Protein AF-A0A7J4J9P0-F1 (afdb_monomer_lite)

Radius of gyration: 15.5 Å; chains: 1; bounding box: 36×23×47 Å

Foldseek 3Di:
DQDPVLLVVLLVLQVVLQVQLVVVQDDDDDDDDPDDDPCLLVSSLVSSLVSSVVCLVVSLVNVVVVVDPCSNVLSVVLSVVVSVLSNVQCVVPVRDDDPVNSVVSSVVSSVVSVVSVVD

Sequence (119 aa):
MITQDFLTEFESCLLRSYGRACKKSDPTKTPTNFVTTVSSQHEFITAFMDTFTERRSILEGEIQKGGHRNPALLVEKIQRTVEAKIRTALIQKGNVIDTMVFQKMVRDLKWEIRTIFYE

Structure (mmCIF, N/CA/C/O backbone):
data_AF-A0A7J4J9P0-F1
#
_entry.id   AF-A0A7J4J9P0-F1
#
loop_
_atom_site.group_PDB
_atom_site.id
_atom_site.type_symbol
_atom_site.label_atom_id
_atom_site.label_alt_id
_atom_site.label_comp_id
_atom_site.label_asym_id
_atom_site.label_entity_id
_atom_site.label_seq_id
_atom_site.pdbx_PDB_ins_code
_atom_site.Cartn_x
_atom_site.Cartn_y
_atom_site.Cartn_z
_atom_site.occupancy
_atom_site.B_iso_or_equiv
_atom_site.auth_seq_id
_atom_site.auth_comp_id
_atom_site.auth_asym_id
_atom_site.auth_atom_id
_atom_site.pdbx_PDB_model_num
ATOM 1 N N . MET A 1 1 ? 9.396 5.066 -16.340 1.00 80.44 1 MET A N 1
ATOM 2 C CA . MET A 1 1 ? 8.052 5.700 -16.395 1.00 80.44 1 MET A CA 1
ATOM 3 C C . MET A 1 1 ? 7.117 4.950 -15.452 1.00 80.44 1 MET A C 1
ATOM 5 O O . MET A 1 1 ? 7.316 3.755 -15.281 1.00 80.44 1 MET A O 1
ATOM 9 N N . ILE A 1 2 ? 6.150 5.603 -14.803 1.00 86.56 2 ILE A N 1
ATOM 10 C CA . ILE A 1 2 ? 5.126 4.900 -14.007 1.00 86.56 2 ILE A CA 1
ATOM 11 C C . ILE A 1 2 ? 3.962 4.471 -14.910 1.00 86.56 2 ILE A C 1
ATOM 13 O O . ILE A 1 2 ? 3.525 5.251 -15.754 1.00 86.56 2 ILE A O 1
ATOM 17 N N . THR A 1 3 ? 3.475 3.238 -14.767 1.00 89.69 3 THR A N 1
ATOM 18 C CA . THR A 1 3 ? 2.357 2.721 -15.573 1.00 89.69 3 THR A CA 1
ATOM 19 C C . THR A 1 3 ? 1.019 2.939 -14.861 1.00 89.69 3 THR A C 1
ATOM 21 O O . THR A 1 3 ? 0.949 3.023 -13.632 1.00 89.69 3 THR A O 1
ATOM 24 N N . GLN A 1 4 ? -0.068 3.029 -15.633 1.00 88.75 4 GLN A N 1
ATOM 25 C CA . GLN A 1 4 ? -1.420 3.072 -15.068 1.00 88.75 4 GLN A CA 1
ATOM 26 C C . GLN A 1 4 ? -1.780 1.747 -14.374 1.00 88.75 4 GLN A C 1
ATOM 28 O O . GLN A 1 4 ? -2.468 1.759 -13.351 1.00 88.75 4 GLN A O 1
ATOM 33 N N . ASP A 1 5 ? -1.262 0.629 -14.883 1.00 90.44 5 ASP A N 1
ATOM 34 C CA . ASP A 1 5 ? -1.429 -0.701 -14.291 1.00 90.44 5 ASP A CA 1
ATOM 35 C C . ASP A 1 5 ? -0.787 -0.772 -12.903 1.00 90.44 5 ASP A C 1
ATOM 37 O O . ASP A 1 5 ? -1.446 -1.172 -11.944 1.00 90.44 5 ASP A O 1
ATOM 41 N N . PHE A 1 6 ? 0.436 -0.246 -12.751 1.00 93.00 6 PHE A N 1
ATOM 42 C CA . PHE A 1 6 ? 1.084 -0.112 -11.446 1.00 93.00 6 PHE A CA 1
ATOM 43 C C . PHE A 1 6 ? 0.226 0.705 -10.471 1.00 93.00 6 PHE A C 1
ATOM 45 O O . PHE A 1 6 ? 0.005 0.284 -9.339 1.00 93.00 6 PHE A O 1
ATOM 52 N N . LEU A 1 7 ? -0.287 1.867 -10.895 1.00 92.19 7 LEU A N 1
ATOM 53 C CA . LEU A 1 7 ? -1.111 2.726 -10.035 1.00 92.19 7 LEU A CA 1
ATOM 54 C C . LEU A 1 7 ? -2.428 2.061 -9.618 1.00 92.19 7 LEU A C 1
ATOM 56 O O . LEU A 1 7 ? -2.937 2.346 -8.533 1.00 92.19 7 LEU A O 1
ATOM 60 N N . THR A 1 8 ? -2.981 1.215 -10.485 1.00 93.38 8 THR A N 1
ATOM 61 C CA . THR A 1 8 ? -4.210 0.459 -10.230 1.00 93.38 8 THR A CA 1
ATOM 62 C C . THR A 1 8 ? -3.947 -0.676 -9.245 1.00 93.38 8 THR A C 1
ATOM 64 O O . THR A 1 8 ? -4.672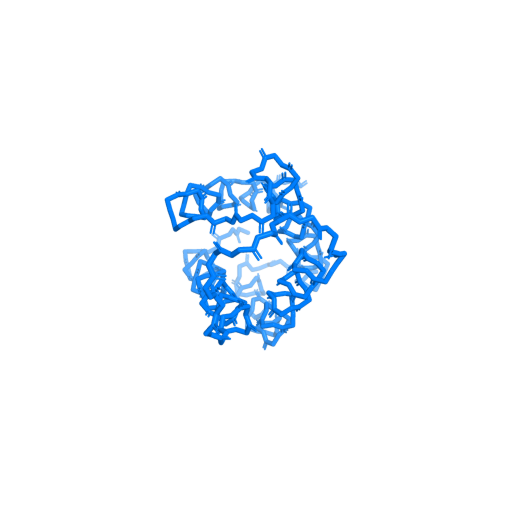 -0.812 -8.258 1.00 93.38 8 THR A O 1
ATOM 67 N N . GLU A 1 9 ? -2.876 -1.447 -9.451 1.00 93.25 9 GLU A N 1
ATOM 68 C CA . GLU A 1 9 ? -2.507 -2.521 -8.529 1.00 93.25 9 GLU A CA 1
ATOM 69 C C . GLU A 1 9 ? -2.091 -1.966 -7.166 1.00 93.25 9 GLU A C 1
ATOM 71 O O . GLU A 1 9 ? -2.511 -2.490 -6.138 1.00 93.25 9 GLU A O 1
ATOM 76 N N . PHE A 1 10 ? -1.349 -0.858 -7.131 1.00 94.44 10 PHE A N 1
ATOM 77 C CA . PHE A 1 10 ? -0.990 -0.168 -5.895 1.00 94.44 10 PHE A CA 1
ATOM 78 C C . PHE A 1 10 ? -2.229 0.244 -5.085 1.00 94.44 10 PHE A C 1
ATOM 80 O O . PHE A 1 10 ? -2.311 -0.041 -3.891 1.00 94.44 10 PHE A O 1
ATOM 87 N N . GLU A 1 11 ? -3.230 0.850 -5.726 1.00 94.31 11 GLU A N 1
ATOM 88 C CA . GLU A 1 11 ? -4.492 1.213 -5.070 1.00 94.31 11 GLU A CA 1
ATOM 89 C C . GLU A 1 11 ? -5.261 -0.016 -4.561 1.00 94.31 11 GLU A C 1
ATOM 91 O O . GLU A 1 11 ? -5.697 -0.040 -3.407 1.00 94.31 11 GLU A O 1
ATOM 96 N N . SER A 1 12 ? -5.369 -1.064 -5.381 1.00 93.94 12 SER A N 1
ATOM 97 C CA . SER A 1 12 ? -5.973 -2.346 -4.993 1.00 93.94 12 SER A CA 1
ATOM 98 C C . SER A 1 12 ? -5.276 -2.954 -3.768 1.00 93.94 12 SER A C 1
ATOM 100 O O . SER A 1 12 ? -5.948 -3.408 -2.838 1.00 93.94 12 SER A O 1
ATOM 102 N N . CYS A 1 13 ? -3.940 -2.911 -3.719 1.00 93.75 13 CYS A N 1
ATOM 103 C CA . CYS A 1 13 ? -3.153 -3.379 -2.579 1.00 93.75 13 CYS A CA 1
A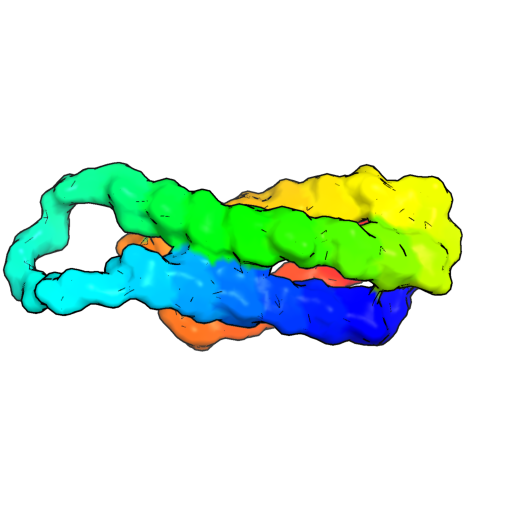TOM 104 C C . CYS A 1 13 ? -3.499 -2.605 -1.306 1.00 93.75 13 CYS A C 1
ATOM 106 O O . CYS A 1 13 ? -3.819 -3.221 -0.292 1.00 93.75 13 CYS A O 1
ATOM 108 N N . LEU A 1 14 ? -3.509 -1.269 -1.364 1.00 93.56 14 LEU A N 1
ATOM 109 C CA . LEU A 1 14 ? -3.847 -0.426 -0.215 1.00 93.56 14 LEU A CA 1
ATOM 110 C C . LEU A 1 14 ? -5.258 -0.725 0.314 1.00 93.56 14 LEU A C 1
ATOM 112 O O . LEU A 1 14 ? -5.440 -0.914 1.517 1.00 93.56 14 LEU A O 1
ATOM 116 N N . LEU A 1 15 ? -6.252 -0.818 -0.574 1.00 92.00 15 LEU A N 1
ATOM 117 C CA . LEU A 1 15 ? -7.641 -1.104 -0.199 1.00 92.00 15 LEU A CA 1
ATOM 118 C C . LEU A 1 15 ? -7.796 -2.486 0.452 1.00 92.00 15 LEU A C 1
ATOM 120 O O . LEU A 1 15 ? -8.506 -2.626 1.451 1.00 92.00 15 LEU A O 1
ATOM 124 N N . ARG A 1 16 ? -7.111 -3.508 -0.073 1.00 91.00 16 ARG A N 1
ATOM 125 C CA . ARG A 1 16 ? -7.112 -4.859 0.510 1.00 91.00 16 ARG A CA 1
ATOM 126 C C . ARG A 1 16 ? -6.426 -4.889 1.872 1.00 91.00 16 ARG A C 1
ATOM 128 O O . ARG A 1 16 ? -6.975 -5.481 2.803 1.00 91.00 16 ARG A O 1
ATOM 135 N N . SER A 1 17 ? -5.273 -4.234 1.998 1.00 91.44 17 SER A N 1
ATOM 136 C CA . SER A 1 17 ? -4.547 -4.109 3.264 1.00 91.44 17 SER A CA 1
ATOM 137 C C . SER A 1 17 ? -5.396 -3.438 4.335 1.00 91.44 17 SER A C 1
ATOM 139 O O . SER A 1 17 ? -5.486 -3.949 5.449 1.00 91.44 17 SER A O 1
ATOM 141 N N . TYR A 1 18 ? -6.098 -2.360 3.980 1.00 89.06 18 TYR A N 1
ATOM 142 C CA . TYR A 1 18 ? -7.046 -1.698 4.872 1.00 89.06 18 TYR A CA 1
ATOM 143 C C . TYR A 1 18 ? -8.183 -2.626 5.290 1.00 89.06 18 TYR A C 1
ATOM 145 O O . TYR A 1 18 ? -8.409 -2.824 6.480 1.00 89.06 18 TYR A O 1
ATOM 153 N N . GLY A 1 19 ? -8.847 -3.272 4.328 1.00 85.38 19 GLY A N 1
ATOM 154 C CA . GLY A 1 19 ? -9.945 -4.191 4.619 1.00 85.38 19 GLY A CA 1
ATOM 155 C C . GLY A 1 19 ? -9.541 -5.343 5.545 1.00 85.38 19 GLY A C 1
ATOM 156 O O . GLY A 1 19 ? -10.311 -5.716 6.430 1.00 85.38 19 GLY A O 1
ATOM 157 N N . ARG A 1 20 ? -8.332 -5.902 5.391 1.00 85.62 20 ARG A N 1
ATOM 158 C CA . ARG A 1 20 ? -7.835 -6.963 6.283 1.00 85.62 20 ARG A CA 1
ATOM 159 C C . ARG A 1 20 ? -7.463 -6.428 7.663 1.00 85.62 20 ARG A C 1
ATOM 161 O O . ARG A 1 20 ? -7.795 -7.076 8.654 1.00 85.62 20 ARG A O 1
ATOM 168 N N . ALA A 1 21 ? -6.806 -5.271 7.730 1.00 85.19 21 ALA A N 1
ATOM 169 C CA . ALA A 1 21 ? -6.444 -4.639 8.993 1.00 85.19 21 ALA A CA 1
ATOM 170 C C . ALA A 1 21 ? -7.695 -4.300 9.823 1.00 85.19 21 ALA A C 1
ATOM 172 O O . ALA A 1 21 ? -7.755 -4.663 10.994 1.00 85.19 21 ALA A O 1
ATOM 173 N N . CYS A 1 22 ? -8.740 -3.752 9.190 1.00 81.81 22 CYS A N 1
ATOM 174 C CA . CYS A 1 22 ? -10.029 -3.476 9.831 1.00 81.81 22 CYS A CA 1
ATOM 175 C C . CYS A 1 22 ? -10.748 -4.742 10.332 1.00 81.81 22 CYS A C 1
ATOM 177 O O . CYS A 1 22 ? -11.332 -4.730 11.410 1.00 81.81 22 CYS A O 1
ATOM 179 N N . LYS A 1 23 ? -10.697 -5.852 9.578 1.00 73.12 23 LYS A N 1
ATOM 180 C CA . LYS A 1 23 ? -11.309 -7.130 9.994 1.00 73.12 23 LYS A CA 1
ATOM 181 C C . LYS A 1 23 ? -10.599 -7.780 11.181 1.00 73.12 23 LYS A C 1
ATOM 183 O O . LYS A 1 23 ? -11.249 -8.435 11.983 1.00 73.12 23 LYS A O 1
ATOM 188 N N . LYS A 1 24 ? -9.273 -7.636 11.284 1.00 63.34 24 LYS A N 1
ATOM 189 C CA . LYS A 1 24 ? -8.509 -8.144 12.436 1.00 63.34 24 LYS A CA 1
ATOM 190 C C . LYS A 1 24 ? -8.714 -7.291 13.690 1.00 63.34 24 LYS A C 1
ATOM 192 O O . LYS A 1 24 ? -8.603 -7.823 14.787 1.00 63.34 24 LYS A O 1
ATOM 197 N N . SER A 1 25 ? -9.034 -6.006 13.532 1.00 56.59 25 SER A N 1
ATOM 198 C CA . SER A 1 25 ? -9.265 -5.089 14.651 1.00 56.59 25 SER A CA 1
ATOM 199 C C . SER A 1 25 ? -10.664 -5.167 15.278 1.00 56.59 25 SER A C 1
ATOM 201 O O . SER A 1 25 ? -10.884 -4.483 16.275 1.00 56.59 25 SER A O 1
ATOM 203 N N . ASP A 1 26 ? -11.599 -5.964 14.743 1.00 49.06 26 ASP A N 1
ATOM 204 C CA . ASP A 1 26 ? -12.981 -5.995 15.245 1.00 49.06 26 ASP A CA 1
ATOM 205 C C . ASP A 1 26 ? -13.534 -7.412 15.482 1.00 49.06 26 ASP A C 1
ATOM 207 O O . ASP A 1 26 ? -13.933 -8.114 14.547 1.00 49.06 26 ASP A O 1
ATOM 211 N N . PRO A 1 27 ? -13.600 -7.824 16.759 1.00 45.25 27 PRO A N 1
ATOM 212 C CA . PRO A 1 27 ? -14.588 -8.779 17.216 1.00 45.25 27 PRO A CA 1
ATOM 213 C C . PRO A 1 27 ? -15.308 -8.220 18.461 1.00 45.25 27 PRO A C 1
ATOM 215 O O . PRO A 1 2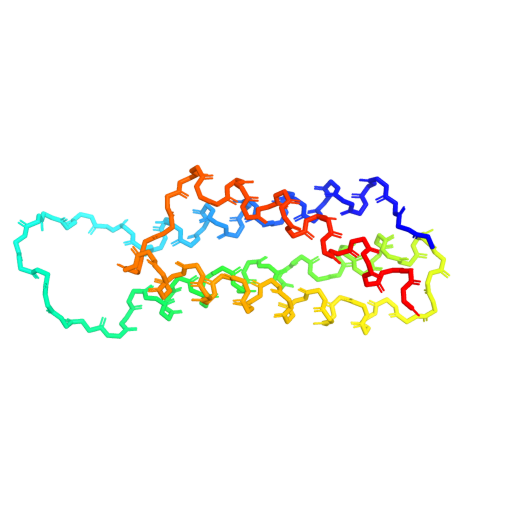7 ? -14.818 -8.335 19.584 1.00 45.25 27 PRO A O 1
ATOM 218 N N . THR A 1 28 ? -16.515 -7.665 18.316 1.00 48.94 28 THR A N 1
ATOM 219 C CA . THR A 1 28 ? -17.515 -7.558 19.413 1.00 48.94 28 THR A CA 1
ATOM 220 C C . THR A 1 28 ? -17.151 -6.717 20.660 1.00 48.94 28 THR A C 1
ATOM 222 O O . THR A 1 28 ? -17.392 -7.166 21.780 1.00 48.94 28 THR A O 1
ATOM 225 N N . LYS A 1 29 ? -16.626 -5.485 20.542 1.00 45.72 29 LYS A N 1
ATOM 226 C CA . LYS A 1 29 ? -16.389 -4.630 21.733 1.00 45.72 29 LYS A CA 1
ATOM 227 C C . LYS A 1 29 ? -17.338 -3.435 21.857 1.00 45.72 29 LYS A C 1
ATOM 229 O O . LYS A 1 29 ? -17.163 -2.387 21.246 1.00 45.72 29 LYS A O 1
ATOM 234 N N . THR A 1 30 ? -18.324 -3.630 22.729 1.00 43.75 30 THR A N 1
ATOM 235 C CA . THR A 1 30 ? -19.171 -2.635 23.399 1.00 43.75 30 THR A CA 1
ATOM 236 C C . THR A 1 30 ? -18.331 -1.482 23.982 1.00 43.75 30 THR A C 1
ATOM 238 O O . THR A 1 30 ? -17.244 -1.734 24.511 1.00 43.75 30 THR A O 1
ATOM 241 N N . PRO A 1 31 ? -18.805 -0.221 23.933 1.00 39.22 31 PRO A N 1
ATOM 242 C CA . PRO A 1 31 ? -18.020 0.938 24.331 1.00 39.22 31 PRO A CA 1
ATOM 243 C C . PRO A 1 31 ? -18.164 1.186 25.834 1.00 39.22 31 PRO A C 1
ATOM 245 O O . PRO A 1 31 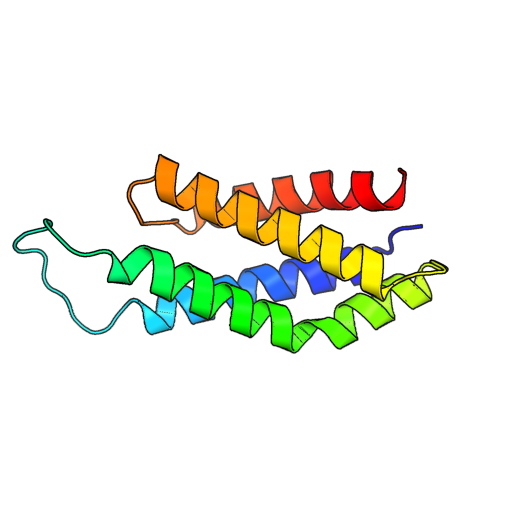? -18.982 1.990 26.270 1.00 39.22 31 PRO A O 1
ATOM 248 N N . THR A 1 32 ? -17.347 0.527 26.645 1.00 40.97 32 THR A N 1
ATOM 249 C CA . THR A 1 32 ? -17.143 0.955 28.032 1.00 40.97 32 THR A CA 1
ATOM 250 C C . THR A 1 32 ? -15.657 0.901 28.354 1.00 40.97 32 THR A C 1
ATOM 252 O O . THR A 1 32 ? -15.070 -0.167 28.483 1.00 40.97 32 THR A O 1
ATOM 255 N N . ASN A 1 33 ? -15.079 2.097 28.495 1.00 36.81 33 ASN A N 1
ATOM 256 C CA . ASN A 1 33 ? -13.729 2.410 28.979 1.00 36.81 33 ASN A CA 1
ATOM 257 C C . ASN A 1 33 ? -12.590 2.306 27.949 1.00 36.81 33 ASN A C 1
ATOM 259 O O . ASN A 1 33 ? -11.849 1.332 27.860 1.00 36.81 33 ASN A O 1
ATOM 263 N N . PHE A 1 34 ? -12.418 3.408 27.215 1.00 49.59 34 PHE A N 1
ATOM 264 C CA . PHE A 1 34 ? -11.267 3.710 26.367 1.00 49.59 34 PHE A CA 1
ATOM 265 C C . PHE A 1 34 ? -10.120 4.308 27.200 1.00 49.59 34 PHE A C 1
ATOM 267 O O . PHE A 1 34 ? -9.966 5.522 27.244 1.00 49.59 34 PHE A O 1
ATOM 274 N N . VAL A 1 35 ? -9.298 3.475 27.846 1.00 42.72 35 VAL A N 1
ATOM 275 C CA . VAL A 1 35 ? -7.911 3.824 28.214 1.00 42.72 35 VAL A CA 1
ATOM 276 C C . VAL A 1 35 ? -7.067 2.542 28.182 1.00 42.72 35 VAL A C 1
ATOM 278 O O . VAL A 1 35 ? -7.500 1.513 28.690 1.00 42.72 35 VAL A O 1
ATOM 281 N N . THR A 1 36 ? -5.850 2.628 27.622 1.00 38.69 36 THR A N 1
ATOM 282 C CA . THR A 1 36 ? -4.753 1.628 27.636 1.00 38.69 36 THR A CA 1
ATOM 283 C C . THR A 1 36 ? -5.021 0.325 26.868 1.00 38.69 36 THR A C 1
ATOM 285 O O . THR A 1 36 ? -5.690 -0.579 27.341 1.00 38.69 36 THR A O 1
ATOM 288 N N . THR A 1 37 ? -4.460 0.114 25.678 1.00 37.62 37 THR A N 1
ATOM 289 C CA . THR A 1 37 ? -3.046 -0.274 25.527 1.00 37.62 37 THR A CA 1
ATOM 290 C C . THR A 1 37 ? -2.651 -0.295 24.041 1.00 37.62 37 THR A C 1
ATOM 292 O O . THR A 1 37 ? -3.492 -0.419 23.159 1.00 37.62 37 THR A O 1
ATOM 295 N N . VAL A 1 38 ? -1.346 -0.192 23.804 1.00 48.69 38 VAL A N 1
ATOM 296 C CA . VAL A 1 38 ? -0.521 -0.177 22.573 1.00 48.69 38 VAL A CA 1
ATOM 297 C C . VAL A 1 38 ? -0.906 -1.172 21.446 1.00 48.69 38 VAL A C 1
ATOM 299 O O . VAL A 1 38 ? -0.344 -1.130 20.353 1.00 48.69 38 VAL A O 1
ATOM 302 N N . SER A 1 39 ? -1.894 -2.030 21.667 1.00 54.91 39 SER A N 1
ATOM 303 C CA . SER A 1 39 ? -2.312 -3.126 20.798 1.00 54.91 39 SER A CA 1
ATOM 304 C C . SER A 1 39 ? -2.976 -2.679 19.489 1.00 54.91 39 SER A C 1
ATOM 306 O O . SER A 1 39 ? -2.611 -3.189 18.440 1.00 54.91 39 SER A O 1
ATOM 308 N N . SER A 1 40 ? -3.865 -1.677 19.470 1.00 71.12 40 SER A N 1
ATOM 309 C CA . SER A 1 40 ? -4.684 -1.420 18.265 1.00 71.12 40 SER A CA 1
ATOM 310 C C . SER A 1 40 ? -3.922 -0.799 17.088 1.00 71.12 40 SER A C 1
ATOM 312 O O . SER A 1 40 ? -4.099 -1.223 15.947 1.00 71.12 40 SER A O 1
ATOM 314 N N . GLN A 1 41 ? -3.049 0.185 17.337 1.00 76.69 41 GLN A N 1
ATOM 315 C CA . GLN A 1 41 ? -2.264 0.813 16.267 1.00 76.69 41 GLN A CA 1
ATOM 316 C C . GLN A 1 41 ? -1.229 -0.148 15.693 1.00 76.69 41 GLN A C 1
ATOM 318 O O . GLN A 1 41 ? -1.081 -0.246 14.476 1.00 76.69 41 GLN A O 1
ATOM 323 N N . HIS A 1 42 ? -0.493 -0.833 16.572 1.00 81.75 42 HIS A N 1
ATOM 324 C CA . HIS A 1 42 ? 0.555 -1.749 16.151 1.00 81.75 42 HIS A CA 1
ATOM 325 C C . HIS A 1 42 ? -0.040 -2.947 15.407 1.00 81.75 42 HIS A C 1
ATOM 327 O O . HIS A 1 42 ? 0.433 -3.266 14.323 1.00 81.75 42 HIS A O 1
ATOM 333 N N . GLU A 1 43 ? -1.121 -3.547 15.915 1.00 81.50 43 GLU A N 1
ATOM 334 C CA . GLU A 1 43 ? -1.816 -4.648 15.237 1.00 81.50 43 GLU A CA 1
ATOM 335 C C . GLU A 1 43 ? -2.381 -4.222 13.881 1.00 81.50 43 GLU A C 1
ATOM 337 O O . GLU A 1 43 ? -2.248 -4.968 12.909 1.00 81.50 43 GLU A O 1
ATOM 342 N N . PHE A 1 44 ? -2.955 -3.016 13.784 1.00 84.44 44 PHE A N 1
ATOM 343 C CA . PHE A 1 44 ? -3.432 -2.482 12.511 1.00 84.44 44 PHE A CA 1
ATOM 344 C C . PHE A 1 44 ? -2.286 -2.319 11.511 1.00 84.44 44 PHE A C 1
ATOM 346 O O . PHE A 1 44 ? -2.391 -2.807 10.387 1.00 84.44 44 PHE A O 1
ATOM 353 N N . ILE A 1 45 ? -1.191 -1.658 11.908 1.00 88.88 45 ILE A N 1
ATOM 354 C CA . ILE A 1 45 ? -0.030 -1.431 11.034 1.00 88.88 45 ILE A CA 1
ATOM 355 C C . ILE A 1 45 ? 0.555 -2.767 10.587 1.00 88.88 45 ILE A C 1
ATOM 357 O O . ILE A 1 45 ? 0.781 -2.953 9.396 1.00 88.88 45 ILE A O 1
ATOM 361 N N . THR A 1 46 ? 0.749 -3.709 11.508 1.00 89.88 46 THR A N 1
ATOM 362 C CA . THR A 1 46 ? 1.278 -5.039 11.192 1.00 89.88 46 THR A CA 1
ATOM 363 C C . THR A 1 46 ? 0.356 -5.770 10.216 1.00 89.88 46 THR A C 1
ATOM 365 O O . THR A 1 46 ? 0.795 -6.166 9.143 1.00 89.88 46 THR A O 1
ATOM 368 N N . ALA A 1 47 ? -0.951 -5.846 10.491 1.00 88.00 47 ALA A N 1
ATOM 369 C CA . ALA A 1 47 ? -1.909 -6.486 9.587 1.00 88.00 47 ALA A CA 1
ATOM 370 C C . ALA A 1 47 ? -1.976 -5.821 8.199 1.00 88.00 47 ALA A C 1
ATOM 372 O O . ALA A 1 47 ? -2.147 -6.501 7.177 1.00 88.00 47 ALA A O 1
ATOM 373 N N . PHE A 1 48 ? -1.851 -4.495 8.162 1.00 91.75 48 PHE A N 1
ATOM 374 C CA . PHE A 1 48 ? -1.820 -3.715 6.935 1.00 91.75 48 PHE A CA 1
ATOM 375 C C . PHE A 1 48 ? -0.562 -4.032 6.117 1.00 91.75 48 PHE A C 1
ATOM 377 O O . PHE A 1 48 ? -0.661 -4.359 4.930 1.00 91.75 48 PHE A O 1
ATOM 384 N N . MET A 1 49 ? 0.611 -3.968 6.753 1.00 94.19 49 MET A N 1
ATOM 385 C CA . MET A 1 49 ? 1.907 -4.158 6.104 1.00 94.19 49 MET A CA 1
ATOM 386 C C . MET A 1 49 ? 2.158 -5.613 5.706 1.00 94.19 49 MET A C 1
ATOM 388 O O . MET A 1 49 ? 2.734 -5.836 4.643 1.00 94.19 49 MET A O 1
ATOM 392 N N . ASP A 1 50 ? 1.657 -6.592 6.461 1.00 93.12 50 ASP A N 1
ATOM 393 C CA . ASP A 1 50 ? 1.686 -8.010 6.077 1.00 93.12 50 ASP A CA 1
ATOM 394 C C . ASP A 1 50 ? 0.983 -8.209 4.727 1.00 93.12 50 ASP A C 1
ATOM 396 O O . ASP A 1 50 ? 1.554 -8.729 3.770 1.00 93.12 50 ASP A O 1
ATOM 400 N N . THR A 1 51 ? -0.247 -7.699 4.616 1.00 91.19 51 THR A N 1
ATOM 401 C CA . THR A 1 51 ? -1.053 -7.795 3.386 1.00 91.19 51 THR A CA 1
ATOM 402 C C . THR A 1 51 ? -0.437 -7.011 2.235 1.00 91.19 51 THR A C 1
ATOM 404 O O . THR A 1 51 ? -0.502 -7.429 1.081 1.00 91.19 51 THR A O 1
ATOM 407 N N . PHE A 1 52 ? 0.178 -5.869 2.540 1.00 93.62 52 PHE A N 1
ATOM 408 C CA . PHE A 1 52 ? 0.856 -5.066 1.532 1.00 93.62 52 PHE A CA 1
ATOM 409 C C . PHE A 1 52 ? 2.109 -5.786 1.005 1.00 93.62 52 PHE A C 1
ATOM 411 O O . PHE A 1 52 ? 2.401 -5.751 -0.189 1.00 93.62 52 PHE A O 1
ATOM 418 N N . THR A 1 53 ? 2.823 -6.497 1.879 1.00 92.88 53 THR A N 1
ATOM 419 C CA . THR A 1 53 ? 4.033 -7.256 1.540 1.00 92.88 53 THR A CA 1
ATOM 420 C C . THR A 1 53 ? 3.727 -8.504 0.716 1.00 92.88 53 THR A C 1
ATOM 422 O O . THR A 1 53 ? 4.489 -8.819 -0.194 1.00 92.88 53 THR A O 1
ATOM 425 N N . GLU A 1 54 ? 2.581 -9.159 0.929 1.00 93.00 54 GLU A N 1
ATOM 426 C CA . GLU A 1 54 ? 2.108 -10.273 0.083 1.00 93.00 54 GLU A CA 1
ATOM 427 C C . GLU A 1 54 ? 2.013 -9.892 -1.407 1.00 93.00 54 GLU A C 1
ATOM 429 O O . GLU A 1 54 ? 2.085 -10.753 -2.283 1.00 93.00 5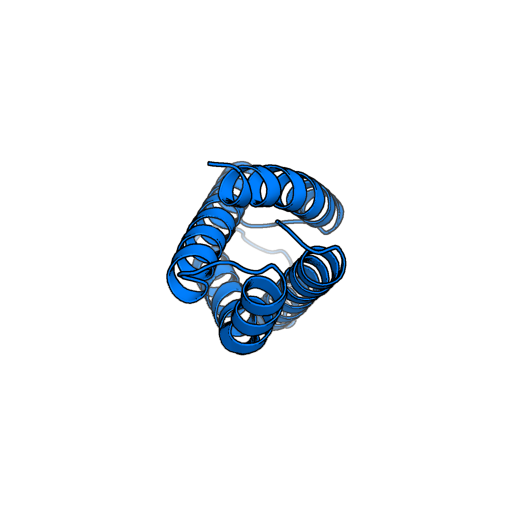4 GLU A O 1
ATOM 434 N N . ARG A 1 55 ? 1.868 -8.597 -1.711 1.00 90.12 55 ARG A N 1
ATOM 435 C CA . ARG A 1 55 ? 1.740 -8.064 -3.074 1.00 90.12 55 ARG A CA 1
ATOM 436 C C . ARG A 1 55 ? 3.042 -7.525 -3.660 1.00 90.12 55 ARG A C 1
ATOM 438 O O . ARG A 1 55 ? 3.047 -7.046 -4.794 1.00 90.12 55 ARG A O 1
ATOM 445 N N . ARG A 1 56 ? 4.152 -7.633 -2.925 1.00 93.44 56 ARG A N 1
ATOM 446 C CA . ARG A 1 56 ? 5.459 -7.088 -3.309 1.00 93.44 56 ARG A CA 1
ATOM 447 C C . ARG A 1 56 ? 5.888 -7.514 -4.715 1.00 93.44 56 ARG A C 1
ATOM 449 O O . ARG A 1 56 ? 6.212 -6.656 -5.526 1.00 93.44 56 ARG A O 1
ATOM 456 N N . SER A 1 57 ? 5.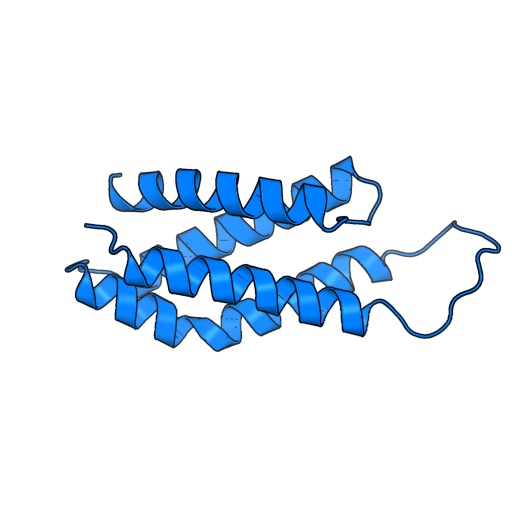839 -8.811 -5.015 1.00 93.44 57 SER A N 1
ATOM 457 C CA . SER A 1 57 ? 6.272 -9.359 -6.310 1.00 93.44 57 SER A CA 1
ATOM 458 C C . SER A 1 57 ? 5.457 -8.827 -7.492 1.00 93.44 57 SER A C 1
ATOM 460 O O . SER A 1 57 ? 6.007 -8.601 -8.568 1.00 93.44 57 SER A O 1
ATOM 462 N N . ILE A 1 58 ? 4.159 -8.578 -7.293 1.00 93.44 58 ILE A N 1
ATOM 463 C CA . ILE A 1 58 ? 3.283 -8.016 -8.328 1.00 93.44 58 ILE A CA 1
ATOM 464 C C . ILE A 1 58 ? 3.678 -6.566 -8.608 1.00 93.44 58 ILE A C 1
ATOM 466 O O . ILE A 1 58 ? 3.880 -6.197 -9.763 1.00 93.44 58 ILE A O 1
ATOM 470 N N . LEU A 1 59 ? 3.858 -5.758 -7.557 1.00 93.69 59 LEU A N 1
ATOM 471 C CA . LEU A 1 59 ? 4.293 -4.367 -7.702 1.00 93.69 59 LEU A CA 1
ATOM 472 C C . LEU A 1 59 ? 5.672 -4.276 -8.367 1.00 93.69 59 LEU A C 1
ATOM 474 O O . LEU A 1 59 ? 5.855 -3.459 -9.263 1.00 93.69 59 LEU A O 1
ATOM 478 N N . GLU A 1 60 ? 6.624 -5.132 -7.984 1.00 94.06 60 GLU A N 1
ATOM 479 C CA . GLU A 1 60 ? 7.946 -5.196 -8.624 1.00 94.06 60 GLU A CA 1
ATOM 480 C C . GLU A 1 60 ? 7.831 -5.524 -10.122 1.00 94.06 60 GLU A C 1
ATOM 482 O O . GLU A 1 60 ? 8.459 -4.851 -10.942 1.00 94.06 60 GLU A O 1
ATOM 487 N N . GLY A 1 61 ? 6.979 -6.486 -10.490 1.00 93.44 61 GLY A N 1
ATOM 488 C CA . GLY A 1 61 ? 6.709 -6.833 -11.886 1.00 93.44 61 GLY A CA 1
ATOM 489 C C . GLY A 1 61 ? 6.120 -5.669 -12.691 1.00 93.44 61 GLY A C 1
ATOM 490 O O . GLY A 1 61 ? 6.569 -5.397 -13.804 1.00 93.44 61 GLY A O 1
ATOM 491 N N . GLU A 1 62 ? 5.167 -4.928 -12.124 1.00 92.94 62 GLU A N 1
ATOM 492 C CA . GLU A 1 62 ? 4.585 -3.745 -12.775 1.00 92.94 62 GLU A CA 1
ATOM 493 C C . GLU A 1 62 ? 5.598 -2.601 -12.939 1.00 92.94 62 GLU A C 1
ATOM 495 O O . GLU A 1 62 ? 5.642 -1.935 -13.977 1.00 92.94 62 GLU A O 1
ATOM 500 N N . ILE A 1 63 ? 6.477 -2.400 -11.955 1.00 92.94 63 ILE A N 1
ATOM 501 C CA . ILE A 1 63 ? 7.568 -1.425 -12.058 1.00 92.94 63 ILE A CA 1
ATOM 502 C C . ILE A 1 63 ? 8.570 -1.834 -13.141 1.00 92.94 63 ILE A C 1
ATOM 504 O O . ILE A 1 63 ? 9.032 -0.985 -13.909 1.00 92.94 63 ILE A O 1
ATOM 508 N N . GLN A 1 64 ? 8.884 -3.127 -13.239 1.00 92.56 64 GLN A N 1
ATOM 509 C CA . GLN A 1 64 ? 9.777 -3.656 -14.265 1.00 92.56 64 GLN A CA 1
ATOM 510 C C . GLN A 1 64 ? 9.208 -3.447 -15.674 1.00 92.56 64 GLN A C 1
ATOM 512 O O . GLN A 1 64 ? 9.945 -3.021 -16.565 1.00 92.56 64 GLN A O 1
ATOM 517 N N . LYS A 1 65 ? 7.896 -3.648 -15.874 1.00 89.81 65 LYS A N 1
ATOM 518 C CA . LYS A 1 65 ? 7.211 -3.317 -17.140 1.00 89.81 65 LYS A CA 1
ATOM 519 C C . LYS A 1 65 ? 7.359 -1.839 -17.517 1.00 89.81 65 LYS A C 1
ATOM 521 O O . LYS A 1 65 ? 7.443 -1.511 -18.696 1.00 89.81 65 LYS A O 1
ATOM 526 N N . GLY A 1 66 ? 7.447 -0.949 -16.527 1.00 86.06 66 GLY A N 1
ATOM 527 C CA . GLY A 1 66 ? 7.723 0.482 -16.708 1.00 86.06 66 GLY A CA 1
ATOM 528 C C . GLY A 1 66 ? 9.170 0.835 -17.097 1.00 86.06 66 GLY A C 1
ATOM 529 O O . GLY A 1 66 ? 9.480 2.026 -17.242 1.00 86.06 66 GLY A O 1
ATOM 530 N N . GLY A 1 67 ? 10.049 -0.165 -17.253 1.00 87.75 67 GLY A N 1
ATOM 531 C CA . GLY A 1 67 ? 11.429 -0.024 -17.729 1.00 87.75 67 GLY A CA 1
ATOM 532 C C . GLY A 1 67 ? 12.448 0.384 -16.662 1.00 87.75 67 GLY A C 1
ATOM 533 O O . GLY A 1 67 ? 13.542 0.839 -16.997 1.00 87.75 67 GLY A O 1
ATOM 534 N N . HIS A 1 68 ? 12.107 0.268 -15.377 1.00 87.19 68 HIS A N 1
ATOM 535 C CA . HIS A 1 68 ? 13.000 0.672 -14.287 1.00 87.19 68 HIS A CA 1
ATOM 536 C C . HIS A 1 68 ? 14.068 -0.379 -13.996 1.00 87.19 68 HIS A C 1
ATOM 538 O O . HIS A 1 68 ? 13.772 -1.565 -13.874 1.00 87.19 68 HIS A O 1
ATOM 544 N N . ARG A 1 69 ? 15.317 0.073 -13.827 1.00 84.44 69 ARG A N 1
ATOM 545 C CA . ARG A 1 69 ? 16.482 -0.806 -13.619 1.00 84.44 69 ARG A CA 1
ATOM 546 C C . ARG A 1 69 ? 16.508 -1.484 -12.248 1.00 84.44 69 ARG A C 1
ATOM 548 O O . ARG A 1 69 ? 17.029 -2.585 -12.146 1.00 84.44 69 ARG A O 1
ATOM 555 N N . ASN A 1 70 ? 15.926 -0.852 -11.222 1.00 90.19 70 ASN A N 1
ATOM 556 C CA . ASN A 1 70 ? 15.931 -1.350 -9.840 1.00 90.19 70 ASN A CA 1
ATOM 557 C C . ASN A 1 70 ? 14.510 -1.413 -9.232 1.00 90.19 70 ASN A C 1
ATOM 559 O O . ASN A 1 70 ? 14.209 -0.642 -8.316 1.00 90.19 70 ASN A O 1
ATOM 563 N N . PRO A 1 71 ? 13.621 -2.314 -9.702 1.00 90.50 71 PRO A N 1
ATOM 564 C CA . PRO A 1 71 ? 12.241 -2.401 -9.213 1.00 90.50 71 PRO A CA 1
ATOM 565 C C . PRO A 1 71 ? 12.136 -2.648 -7.704 1.00 90.50 71 PRO A C 1
ATOM 567 O O . PRO A 1 71 ? 11.340 -1.999 -7.031 1.00 90.50 71 PRO A O 1
ATOM 570 N N . ALA A 1 72 ? 12.993 -3.514 -7.156 1.00 91.69 72 ALA A N 1
ATOM 571 C CA . ALA A 1 72 ? 12.993 -3.850 -5.732 1.00 91.69 72 ALA A CA 1
ATOM 572 C C . ALA A 1 72 ? 13.264 -2.635 -4.827 1.00 91.69 72 ALA A C 1
ATOM 574 O O . ALA A 1 72 ? 12.600 -2.466 -3.805 1.00 91.69 72 ALA A O 1
ATOM 575 N N . LEU A 1 73 ? 14.196 -1.759 -5.226 1.00 92.25 73 LEU A N 1
ATOM 576 C CA . LEU A 1 73 ? 14.513 -0.534 -4.486 1.00 92.25 73 LEU A CA 1
ATOM 577 C C . LEU A 1 73 ? 13.334 0.447 -4.509 1.00 92.25 73 LEU A C 1
ATOM 579 O O . LEU A 1 73 ? 13.034 1.086 -3.503 1.00 92.25 73 LEU A O 1
ATOM 583 N N . LEU A 1 74 ? 12.650 0.563 -5.652 1.00 92.06 74 LEU A N 1
ATOM 584 C CA . LEU A 1 74 ? 11.466 1.412 -5.775 1.00 92.06 74 LEU A CA 1
ATOM 585 C C . LEU A 1 74 ? 10.321 0.892 -4.903 1.00 92.06 74 LEU A C 1
ATOM 587 O O . LEU A 1 74 ? 9.713 1.680 -4.182 1.00 92.06 74 LEU A O 1
ATOM 591 N N . VAL A 1 75 ? 10.067 -0.421 -4.897 1.00 93.06 75 VAL A N 1
ATOM 592 C CA . VAL A 1 75 ? 9.049 -1.017 -4.015 1.00 93.06 75 VAL A CA 1
ATOM 593 C C . VAL A 1 75 ? 9.389 -0.828 -2.543 1.00 93.06 75 VAL A C 1
ATOM 595 O O . VAL A 1 75 ? 8.499 -0.515 -1.757 1.00 93.06 75 VAL A O 1
ATOM 598 N N . GLU A 1 76 ? 10.659 -0.932 -2.156 1.00 93.50 76 GLU A N 1
ATOM 599 C CA . GLU A 1 76 ? 11.073 -0.651 -0.781 1.00 93.50 76 GLU A CA 1
ATOM 600 C C . GLU A 1 76 ? 10.820 0.815 -0.388 1.00 93.50 76 GLU A C 1
ATOM 602 O O . GLU A 1 76 ? 10.280 1.081 0.688 1.00 93.50 76 GLU A O 1
ATOM 607 N N . LYS A 1 77 ? 11.138 1.775 -1.269 1.00 93.06 77 LYS A N 1
ATOM 608 C CA . LYS A 1 77 ? 10.802 3.192 -1.049 1.00 93.06 77 LYS A CA 1
ATOM 609 C C . LYS A 1 77 ? 9.290 3.387 -0.897 1.00 93.06 77 LYS A C 1
ATOM 611 O O . LYS A 1 77 ? 8.861 4.021 0.062 1.00 93.06 77 LYS A O 1
ATOM 616 N N . ILE A 1 78 ? 8.489 2.795 -1.788 1.00 93.44 78 ILE A N 1
ATOM 617 C CA . ILE A 1 78 ? 7.019 2.834 -1.723 1.00 93.44 78 ILE A CA 1
ATOM 618 C C . ILE A 1 78 ? 6.519 2.291 -0.377 1.00 93.44 78 ILE A C 1
ATOM 620 O O . ILE A 1 78 ? 5.704 2.938 0.275 1.00 93.44 78 ILE A O 1
ATOM 624 N N . GLN A 1 79 ? 7.015 1.127 0.055 1.00 94.12 79 GLN A N 1
ATOM 625 C CA . GLN A 1 79 ? 6.636 0.499 1.325 1.00 94.12 79 GLN A CA 1
ATOM 626 C C . GLN A 1 79 ? 6.894 1.426 2.516 1.00 94.12 79 GLN A C 1
ATOM 628 O O . GLN A 1 79 ? 5.998 1.623 3.336 1.00 94.12 79 GLN A O 1
ATOM 633 N N . ARG A 1 80 ? 8.080 2.044 2.577 1.00 94.12 80 ARG A N 1
ATOM 634 C CA . ARG A 1 80 ? 8.437 2.991 3.645 1.00 94.12 80 ARG A CA 1
ATOM 635 C C . ARG A 1 80 ? 7.525 4.220 3.648 1.00 94.12 80 ARG A C 1
ATOM 637 O O . ARG A 1 80 ? 7.072 4.631 4.715 1.00 94.12 80 ARG A O 1
ATOM 644 N N . THR A 1 81 ? 7.214 4.778 2.476 1.00 94.06 81 THR A N 1
ATOM 645 C CA . THR A 1 81 ? 6.299 5.926 2.346 1.00 94.06 81 THR A CA 1
ATOM 646 C C . THR A 1 81 ? 4.892 5.576 2.830 1.00 94.06 81 THR A C 1
ATOM 648 O O . THR A 1 81 ? 4.297 6.322 3.608 1.00 94.06 81 THR A O 1
ATOM 651 N N . VAL A 1 82 ? 4.370 4.415 2.423 1.00 94.06 82 VAL A N 1
ATOM 652 C CA . VAL A 1 82 ? 3.050 3.928 2.848 1.00 94.06 82 VAL A CA 1
ATOM 653 C C . VAL A 1 82 ? 2.999 3.743 4.363 1.00 94.06 82 VAL A C 1
ATOM 655 O O . VAL A 1 82 ? 2.090 4.261 5.012 1.00 94.06 82 VAL A O 1
ATOM 658 N N . GLU A 1 83 ? 3.980 3.050 4.940 1.00 93.56 83 GLU A N 1
ATOM 659 C CA . GLU A 1 83 ? 4.030 2.795 6.379 1.00 93.56 83 GLU A CA 1
ATOM 660 C C . GLU A 1 83 ? 4.091 4.100 7.185 1.00 93.56 83 GLU A C 1
ATOM 662 O O . GLU A 1 83 ? 3.335 4.277 8.145 1.00 93.56 83 GLU A O 1
ATOM 667 N N . ALA A 1 84 ? 4.941 5.044 6.768 1.00 92.25 84 ALA A N 1
ATOM 668 C CA . ALA A 1 84 ? 5.050 6.352 7.402 1.00 92.25 84 ALA A CA 1
ATOM 669 C C . ALA A 1 84 ? 3.708 7.100 7.377 1.00 92.25 84 ALA A C 1
ATOM 671 O O . ALA A 1 84 ? 3.265 7.611 8.407 1.00 92.25 84 ALA A O 1
ATOM 672 N N . LYS A 1 85 ? 3.015 7.102 6.231 1.00 90.81 85 LYS A N 1
ATOM 673 C CA . LYS A 1 85 ? 1.726 7.785 6.076 1.00 90.81 85 LYS A CA 1
ATOM 674 C C . LYS A 1 85 ? 0.639 7.185 6.968 1.00 90.81 85 LYS A C 1
ATOM 676 O O . LYS A 1 85 ? -0.093 7.929 7.621 1.00 90.81 85 LYS A O 1
ATOM 681 N N . ILE A 1 86 ? 0.571 5.855 7.043 1.00 88.81 86 ILE A N 1
ATOM 682 C CA . ILE A 1 86 ? -0.358 5.133 7.924 1.00 88.81 86 ILE A CA 1
ATOM 683 C C . ILE A 1 86 ? -0.087 5.482 9.389 1.00 88.81 86 ILE A C 1
ATOM 685 O O . ILE A 1 86 ? -1.015 5.823 10.125 1.00 88.81 86 ILE A O 1
ATOM 689 N N . ARG A 1 87 ? 1.183 5.446 9.813 1.00 88.44 87 ARG A N 1
ATOM 690 C CA . ARG A 1 87 ? 1.592 5.804 11.179 1.00 88.44 87 ARG A CA 1
ATOM 691 C C . ARG A 1 87 ? 1.176 7.230 11.527 1.00 88.44 87 ARG A C 1
ATOM 693 O O . ARG A 1 87 ? 0.548 7.444 12.561 1.00 88.44 87 ARG A O 1
ATOM 700 N N . THR A 1 88 ? 1.459 8.196 10.654 1.00 88.12 88 THR A N 1
ATOM 701 C CA . THR A 1 88 ? 1.054 9.593 10.857 1.00 88.12 88 THR A CA 1
ATOM 702 C C . THR A 1 88 ? -0.464 9.738 10.958 1.00 88.12 88 THR A C 1
ATOM 704 O O . THR A 1 88 ? -0.948 10.425 11.857 1.00 88.12 88 THR A O 1
ATOM 707 N N . ALA A 1 89 ? -1.224 9.072 10.084 1.00 84.75 89 ALA A N 1
ATOM 708 C CA . ALA A 1 89 ? -2.683 9.126 10.106 1.00 84.75 89 ALA A CA 1
ATOM 709 C C . ALA A 1 89 ? -3.264 8.567 11.419 1.00 84.75 89 ALA A C 1
ATOM 711 O O . ALA A 1 89 ? -4.147 9.189 12.008 1.00 84.75 89 ALA A O 1
ATOM 712 N N . LEU A 1 90 ? -2.732 7.447 11.920 1.00 82.38 90 LEU A N 1
ATOM 713 C CA . LEU A 1 90 ? -3.156 6.853 13.194 1.00 82.38 90 LEU A CA 1
ATOM 714 C C . LEU A 1 90 ? -2.857 7.753 14.398 1.00 82.38 90 LEU A C 1
ATOM 716 O O . LEU A 1 90 ? -3.704 7.873 15.287 1.00 82.38 90 LEU A O 1
ATOM 720 N N . ILE A 1 91 ? -1.691 8.408 14.411 1.00 82.38 91 ILE A N 1
ATOM 721 C CA . ILE A 1 91 ? -1.309 9.362 15.463 1.00 82.38 91 ILE A CA 1
ATOM 722 C C . ILE A 1 91 ? -2.270 10.558 15.472 1.00 82.38 91 ILE A C 1
ATOM 724 O O . ILE A 1 91 ? -2.766 10.940 16.528 1.00 82.38 91 ILE A O 1
ATOM 728 N N . GLN A 1 92 ? -2.575 11.127 14.303 1.00 79.56 92 GLN A N 1
ATOM 729 C CA . GLN A 1 92 ? -3.433 12.313 14.190 1.00 79.56 92 GLN A CA 1
ATOM 730 C C . GLN A 1 92 ? -4.911 12.036 14.497 1.00 79.56 92 GLN A C 1
ATOM 732 O O . GLN A 1 92 ? -5.626 12.942 14.921 1.00 79.56 92 GLN A O 1
ATOM 737 N N . LYS A 1 93 ? -5.389 10.812 14.248 1.00 73.56 93 LYS A N 1
ATOM 738 C CA . LYS A 1 93 ? -6.810 10.444 14.360 1.00 73.56 93 LYS A CA 1
ATOM 739 C C . LYS A 1 93 ? -7.159 9.628 15.605 1.00 73.56 93 LYS A C 1
ATOM 741 O O . LYS A 1 93 ? -8.305 9.219 15.750 1.00 73.56 93 LYS A O 1
ATOM 746 N N . GLY A 1 94 ? -6.211 9.408 16.514 1.00 63.72 94 GLY A N 1
ATOM 747 C CA . GLY A 1 94 ? -6.485 8.715 17.775 1.00 63.72 94 GLY A CA 1
ATOM 748 C C . GLY A 1 94 ? -6.734 7.213 17.607 1.00 63.72 94 GLY A C 1
ATOM 749 O O . GLY A 1 94 ? -7.664 6.675 18.197 1.00 63.72 94 GLY A O 1
ATOM 750 N N . ASN A 1 95 ? -5.876 6.531 16.835 1.00 67.62 95 ASN A N 1
ATOM 751 C CA . ASN A 1 95 ? -5.863 5.069 16.617 1.00 67.62 95 ASN A CA 1
ATOM 752 C C . ASN A 1 95 ? -6.925 4.508 15.660 1.00 67.62 95 ASN A C 1
ATOM 754 O O . ASN A 1 95 ? -7.030 3.290 15.537 1.00 67.62 95 ASN A O 1
ATOM 758 N N . VAL A 1 96 ? -7.691 5.357 14.971 1.00 68.19 96 VAL A N 1
ATOM 759 C CA . VAL A 1 96 ? -8.704 4.919 14.002 1.00 68.19 96 VAL A CA 1
ATOM 760 C C . VAL A 1 96 ? -8.515 5.664 12.687 1.00 68.19 96 VAL A C 1
ATOM 762 O O . VAL A 1 96 ? -8.441 6.888 12.664 1.00 68.19 96 VAL A O 1
ATOM 765 N N . ILE A 1 97 ? -8.457 4.925 11.578 1.00 75.50 97 ILE A N 1
ATOM 766 C CA . ILE A 1 97 ? -8.543 5.493 10.231 1.00 75.50 97 ILE A CA 1
ATOM 767 C C . ILE A 1 97 ? -9.906 5.103 9.666 1.00 75.50 97 ILE A C 1
ATOM 769 O O . ILE A 1 97 ? -10.120 3.950 9.287 1.00 75.50 97 ILE A O 1
ATOM 773 N N . ASP A 1 98 ? -10.830 6.057 9.607 1.00 79.12 98 ASP A N 1
ATOM 774 C CA . ASP A 1 98 ? -12.099 5.852 8.913 1.00 79.12 98 ASP A CA 1
ATOM 775 C C . ASP A 1 98 ? -11.896 5.734 7.390 1.00 79.12 98 ASP A C 1
ATOM 777 O O . ASP A 1 98 ? -10.851 6.086 6.831 1.00 79.12 98 ASP A O 1
ATOM 781 N N . THR A 1 99 ? -12.911 5.223 6.695 1.00 80.19 99 THR A N 1
ATOM 782 C CA . THR A 1 99 ? -12.831 4.955 5.254 1.00 80.19 99 THR A CA 1
ATOM 783 C C . THR A 1 99 ? -12.613 6.226 4.427 1.00 80.19 99 THR A C 1
ATOM 785 O O . THR A 1 99 ? -11.919 6.179 3.411 1.00 80.19 99 THR A O 1
ATOM 788 N N . MET A 1 100 ? -13.149 7.373 4.852 1.00 83.94 100 MET A N 1
ATOM 789 C CA . MET A 1 100 ? -13.004 8.638 4.126 1.00 83.94 100 MET A CA 1
ATOM 790 C C . MET A 1 100 ? -11.566 9.163 4.217 1.00 83.94 100 MET A C 1
ATOM 792 O O . MET A 1 100 ? -10.982 9.573 3.209 1.00 83.94 100 MET A O 1
ATOM 796 N N . VAL A 1 101 ? -10.972 9.104 5.410 1.00 84.62 101 VAL A N 1
ATOM 797 C CA . VAL A 1 101 ? -9.565 9.436 5.654 1.00 84.62 101 VAL A CA 1
ATOM 798 C C . VAL A 1 101 ? -8.660 8.479 4.886 1.00 84.62 101 VAL A C 1
ATOM 800 O O . VAL A 1 101 ? -7.726 8.936 4.224 1.00 84.62 101 VAL A O 1
ATOM 803 N N . PHE A 1 102 ? -8.964 7.177 4.896 1.00 87.88 102 PHE A N 1
ATOM 804 C CA . PHE A 1 102 ? -8.191 6.187 4.151 1.00 87.88 102 PHE A CA 1
ATOM 805 C C . PHE A 1 102 ? -8.204 6.464 2.642 1.00 87.88 102 PHE A C 1
ATOM 807 O O . PHE A 1 102 ? -7.152 6.526 2.012 1.00 87.88 102 PHE A O 1
ATOM 814 N N . GLN A 1 103 ? -9.377 6.712 2.055 1.00 88.06 103 GLN A N 1
ATOM 815 C CA . GLN A 1 103 ? -9.494 7.030 0.629 1.00 88.06 103 GLN A CA 1
ATOM 816 C C . GLN A 1 103 ? -8.772 8.325 0.247 1.00 88.06 103 GLN A C 1
ATOM 818 O O . GLN A 1 103 ? -8.188 8.411 -0.834 1.00 88.06 103 GLN A O 1
ATOM 823 N N . LYS A 1 104 ? -8.795 9.344 1.116 1.00 90.38 104 LYS A N 1
ATOM 824 C CA . LYS A 1 104 ? -7.999 10.558 0.902 1.00 90.38 104 LYS A CA 1
ATOM 825 C C . LYS A 1 104 ? -6.509 10.225 0.875 1.00 90.38 104 LYS A C 1
ATOM 827 O O . LYS A 1 104 ? -5.821 10.606 -0.065 1.00 90.38 104 LYS A O 1
ATOM 832 N N . MET A 1 105 ? -6.045 9.452 1.848 1.00 90.69 105 MET A N 1
ATOM 833 C CA . MET A 1 105 ? -4.653 9.034 1.939 1.00 90.69 105 MET A CA 1
ATOM 834 C C . MET A 1 105 ? -4.209 8.191 0.734 1.00 90.69 105 MET A C 1
ATOM 836 O O . MET A 1 105 ? -3.095 8.374 0.263 1.00 90.69 105 MET A O 1
ATOM 840 N N . VAL A 1 106 ? -5.066 7.326 0.180 1.00 91.69 106 VAL A N 1
ATOM 841 C CA . VAL A 1 106 ? -4.779 6.597 -1.071 1.00 91.69 106 VAL A CA 1
ATOM 842 C C . VAL A 1 106 ? -4.514 7.566 -2.228 1.00 91.69 106 VAL A C 1
ATOM 844 O O . VAL A 1 106 ? -3.550 7.382 -2.970 1.00 91.69 106 VAL A O 1
ATOM 847 N N . ARG A 1 107 ? -5.330 8.618 -2.383 1.00 91.69 107 ARG A N 1
ATOM 848 C CA . ARG A 1 107 ? -5.119 9.631 -3.433 1.00 91.69 107 ARG A CA 1
ATOM 849 C C . ARG A 1 107 ? -3.801 10.379 -3.246 1.00 91.69 107 ARG A C 1
ATOM 851 O O . ARG A 1 107 ? -3.064 10.533 -4.218 1.00 91.69 107 ARG A O 1
ATOM 858 N N . ASP A 1 108 ? -3.503 10.780 -2.013 1.00 90.81 108 ASP A N 1
ATOM 859 C CA . ASP A 1 108 ? -2.261 11.479 -1.671 1.00 90.81 108 ASP A CA 1
ATOM 860 C C . ASP A 1 108 ? -1.041 10.582 -1.942 1.00 90.81 108 ASP A C 1
ATOM 862 O O . ASP A 1 108 ? -0.101 10.992 -2.619 1.00 90.81 108 ASP A O 1
ATOM 866 N N . LEU A 1 109 ? -1.099 9.313 -1.523 1.00 92.75 109 LEU A N 1
ATOM 867 C CA . LEU A 1 109 ? -0.056 8.323 -1.789 1.00 92.75 109 LEU A CA 1
ATOM 868 C C . LEU A 1 109 ? 0.157 8.115 -3.289 1.00 92.75 109 LEU A C 1
ATOM 870 O O . LEU A 1 109 ? 1.295 8.086 -3.731 1.00 92.75 109 LEU A O 1
ATOM 874 N N . LYS A 1 110 ? -0.893 8.028 -4.115 1.00 91.25 110 LYS A N 1
ATOM 875 C CA . LYS A 1 110 ? -0.717 7.915 -5.578 1.00 91.25 110 LYS A CA 1
ATOM 876 C C . LYS A 1 110 ? 0.026 9.113 -6.174 1.00 91.25 110 LYS A C 1
ATOM 878 O O . LYS A 1 110 ? 0.717 8.947 -7.177 1.00 91.25 110 LYS A O 1
ATOM 883 N N . TRP A 1 111 ? -0.120 10.304 -5.595 1.00 89.62 111 TRP A N 1
ATOM 884 C CA . TRP A 1 111 ? 0.629 11.486 -6.019 1.00 89.62 111 TRP A CA 1
ATOM 885 C C . TRP A 1 111 ? 2.091 11.428 -5.557 1.00 89.62 111 TRP A C 1
ATOM 887 O O . TRP A 1 111 ? 2.984 11.602 -6.379 1.00 89.62 111 TRP A O 1
ATOM 897 N N . GLU A 1 112 ? 2.342 11.078 -4.295 1.00 89.81 112 GLU A N 1
ATOM 898 C CA . GLU A 1 112 ? 3.699 10.905 -3.749 1.00 89.81 112 GLU A CA 1
ATOM 899 C C . GLU A 1 112 ? 4.468 9.781 -4.456 1.00 89.81 112 GLU A C 1
ATOM 901 O O . GLU A 1 112 ? 5.628 9.934 -4.818 1.00 89.81 112 GLU A O 1
ATOM 906 N N . ILE A 1 113 ? 3.822 8.651 -4.748 1.00 88.31 113 ILE A N 1
ATOM 907 C CA . ILE A 1 113 ? 4.475 7.555 -5.466 1.00 88.31 113 ILE A CA 1
ATOM 908 C C . ILE A 1 113 ? 4.842 7.972 -6.892 1.00 88.31 113 ILE A C 1
ATOM 910 O O . ILE A 1 113 ? 5.848 7.503 -7.408 1.00 88.31 113 ILE A O 1
ATOM 914 N N . ARG A 1 114 ? 4.103 8.885 -7.535 1.00 87.75 114 ARG A N 1
ATOM 915 C CA . ARG A 1 114 ? 4.546 9.409 -8.833 1.00 87.75 114 ARG A CA 1
ATOM 916 C C . ARG A 1 114 ? 5.896 10.104 -8.705 1.00 87.75 114 ARG A C 1
ATOM 918 O O . ARG A 1 114 ? 6.746 9.837 -9.544 1.00 87.75 114 ARG A O 1
ATOM 925 N N . THR A 1 115 ? 6.126 10.925 -7.677 1.00 86.56 115 THR A N 1
ATOM 926 C CA . THR A 1 115 ? 7.402 11.653 -7.539 1.00 86.56 115 THR A CA 1
ATOM 927 C C . THR A 1 115 ? 8.585 10.697 -7.398 1.00 86.56 115 THR A C 1
ATOM 929 O O . THR A 1 115 ? 9.582 10.884 -8.084 1.00 86.56 115 THR A O 1
ATOM 932 N N . ILE A 1 116 ? 8.426 9.590 -6.662 1.00 86.69 116 ILE A N 1
ATOM 933 C CA . ILE A 1 116 ? 9.460 8.547 -6.494 1.00 86.69 116 ILE A CA 1
ATOM 934 C C . ILE A 1 116 ? 9.962 7.972 -7.835 1.00 86.69 116 ILE A C 1
ATOM 936 O O . ILE A 1 116 ? 11.082 7.476 -7.912 1.00 86.69 116 ILE A O 1
ATOM 940 N N . PHE A 1 117 ? 9.144 8.003 -8.891 1.00 83.38 117 PHE A N 1
ATOM 941 C CA . PHE A 1 117 ? 9.480 7.443 -10.207 1.00 83.38 117 PHE A CA 1
ATOM 942 C C . PHE A 1 117 ? 10.127 8.460 -11.157 1.00 83.38 117 PHE A C 1
ATOM 944 O O . PHE A 1 117 ? 10.550 8.063 -12.249 1.00 83.38 117 PHE A O 1
ATOM 951 N N . TYR A 1 118 ? 10.137 9.741 -10.783 1.00 79.44 118 TYR A N 1
ATOM 952 C CA . TYR A 1 118 ? 10.680 10.851 -11.573 1.00 79.44 118 TYR A CA 1
ATOM 953 C C . TYR A 1 118 ? 11.836 11.586 -10.873 1.00 79.44 118 TYR A C 1
ATOM 955 O O . TYR A 1 118 ? 12.429 12.471 -11.487 1.00 79.44 118 TYR A O 1
ATOM 963 N N . GLU A 1 119 ? 12.144 11.219 -9.626 1.00 69.44 119 GLU A N 1
ATOM 964 C CA . GLU A 1 119 ? 13.412 11.503 -8.933 1.00 69.44 119 GLU A CA 1
ATOM 965 C C . GLU A 1 119 ? 14.553 10.623 -9.463 1.00 69.44 119 GLU A C 1
ATOM 967 O O . GLU A 1 119 ? 15.665 11.166 -9.649 1.00 69.44 119 GLU A O 1
#

Secondary structure (DSSP, 8-state):
---HHHHHHHHHHHHHHHHHHHHHT-S---SS-----THHHHHHHHHHHHHHHTTHHHHHHHHHHTT-S-HHHHHHHHHHHHHHHHHHHHHHHTS---HHHHHHHHHHHHHHHHHHTT-

pLDDT: mean 82.36, std 15.71, range [36.81, 94.44]